Protein AF-A0A959L5T8-F1 (afdb_monomer_lite)

Secondary structure (DSSP, 8-state):
---HHHHHHHHHHHHHHHHHHHHHHHHHTS----HHHHHHHHHHHHHHHHHHHHHHHHHHT--HHHHHHHHHHHHHHHHHHHHH-

pLDDT: mean 89.98, std 6.52, range [57.09, 97.19]

Structure (mmCIF, N/CA/C/O backbone):
data_AF-A0A959L5T8-F1
#
_entry.id  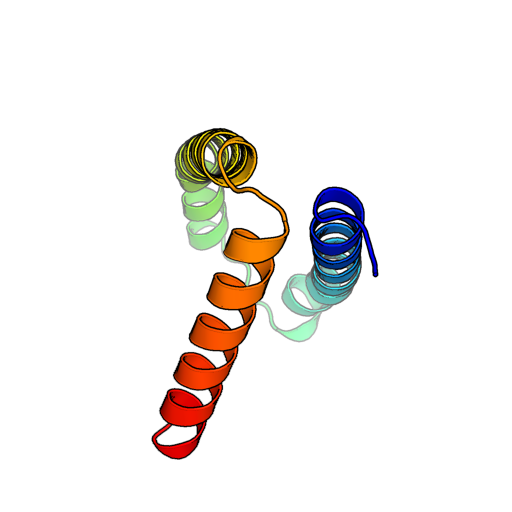 AF-A0A959L5T8-F1
#
loop_
_atom_site.group_PDB
_atom_site.id
_atom_site.type_symbol
_atom_site.label_atom_id
_atom_site.label_alt_id
_atom_site.label_comp_id
_atom_site.label_asym_id
_atom_site.label_entity_id
_atom_site.label_seq_id
_atom_site.pdbx_PDB_ins_code
_atom_site.Cartn_x
_atom_site.Cartn_y
_atom_site.Cartn_z
_atom_site.occupancy
_atom_site.B_iso_or_equiv
_atom_site.auth_seq_id
_atom_site.auth_comp_id
_atom_site.auth_asym_id
_atom_site.auth_atom_id
_atom_site.pdbx_PDB_model_num
ATOM 1 N N . HIS A 1 1 ? -0.438 -4.157 22.395 1.00 57.09 1 HIS A N 1
ATOM 2 C CA . HIS A 1 1 ? -1.561 -3.904 21.470 1.00 57.09 1 HIS A CA 1
ATOM 3 C C . HIS A 1 1 ? -1.207 -2.677 20.650 1.00 57.09 1 HIS A C 1
ATOM 5 O O . HIS A 1 1 ? -1.062 -1.622 21.247 1.00 57.09 1 HIS A O 1
ATOM 11 N N . LEU A 1 2 ? -0.972 -2.821 19.341 1.00 64.94 2 LEU A N 1
ATOM 12 C CA . LEU A 1 2 ? -0.736 -1.666 18.472 1.00 64.94 2 LEU A CA 1
ATOM 13 C C . LEU A 1 2 ? -2.100 -1.078 18.071 1.00 64.94 2 LEU A C 1
ATOM 15 O O . LEU A 1 2 ? -2.971 -1.863 17.678 1.00 64.94 2 LEU A O 1
ATOM 19 N N . PRO A 1 3 ? -2.312 0.244 18.173 1.00 81.75 3 PRO A N 1
ATOM 20 C CA . PRO A 1 3 ? -3.492 0.892 17.614 1.00 81.75 3 PRO A CA 1
ATOM 21 C C . PRO A 1 3 ? -3.640 0.553 16.126 1.00 81.75 3 PRO A C 1
ATOM 23 O O . PRO A 1 3 ? -2.642 0.490 15.401 1.00 81.75 3 PRO A O 1
ATOM 26 N N . LYS A 1 4 ? -4.879 0.348 15.667 1.00 80.88 4 LYS A N 1
ATOM 27 C CA . LYS A 1 4 ? -5.230 0.031 14.269 1.00 80.88 4 LYS A CA 1
ATOM 28 C C . LYS A 1 4 ? -4.481 0.900 13.260 1.00 80.88 4 LYS A C 1
ATOM 30 O O . LYS A 1 4 ? -3.891 0.380 12.317 1.00 80.88 4 LYS A O 1
ATOM 35 N N . ASP A 1 5 ? -4.472 2.206 13.492 1.00 84.12 5 ASP A N 1
ATOM 36 C CA . ASP A 1 5 ? -3.932 3.171 12.535 1.00 84.12 5 ASP A CA 1
ATOM 37 C C . ASP A 1 5 ? -2.409 3.055 12.409 1.00 84.12 5 ASP A C 1
ATOM 39 O O . ASP A 1 5 ? -1.870 3.152 11.310 1.00 84.12 5 ASP A O 1
ATOM 43 N N . GLN A 1 6 ? -1.713 2.754 13.513 1.00 86.75 6 GLN A N 1
ATOM 44 C CA . GLN A 1 6 ? -0.272 2.494 13.487 1.0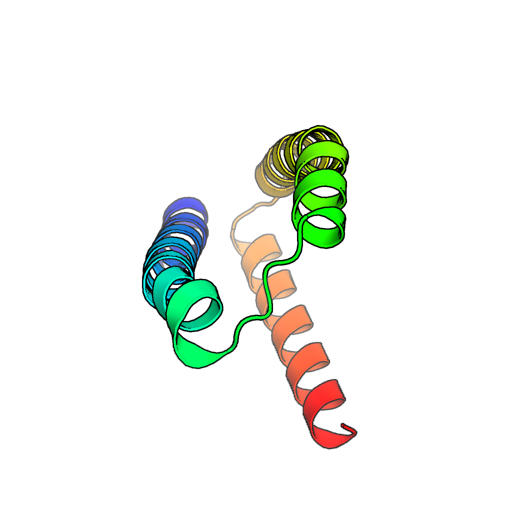0 86.75 6 GLN A CA 1
ATOM 45 C C . GLN A 1 6 ? 0.037 1.192 12.746 1.00 86.75 6 GLN A C 1
ATOM 47 O O . GLN A 1 6 ? 0.955 1.158 11.937 1.00 86.75 6 GLN A O 1
ATOM 52 N N . PHE A 1 7 ? -0.756 0.137 12.959 1.00 86.00 7 PHE A N 1
ATOM 53 C CA . PHE A 1 7 ? -0.571 -1.135 12.255 1.00 86.00 7 PHE A CA 1
ATOM 54 C C . PHE A 1 7 ? -0.745 -0.980 10.736 1.00 86.00 7 PHE A C 1
ATOM 56 O O . PHE A 1 7 ? 0.096 -1.440 9.962 1.00 86.00 7 PHE A O 1
ATOM 63 N N . ILE A 1 8 ? -1.807 -0.292 10.309 1.00 87.62 8 ILE A N 1
ATOM 64 C CA . ILE A 1 8 ? -2.072 -0.013 8.891 1.00 87.62 8 ILE A CA 1
ATOM 65 C C . ILE A 1 8 ? -0.984 0.897 8.312 1.00 87.62 8 ILE A C 1
ATOM 67 O O . ILE A 1 8 ? -0.451 0.616 7.238 1.00 87.62 8 ILE A O 1
ATOM 71 N N . GLY A 1 9 ? -0.619 1.958 9.035 1.00 87.81 9 GLY A N 1
ATOM 72 C CA . GLY A 1 9 ? 0.382 2.932 8.608 1.00 87.81 9 GLY A CA 1
ATOM 73 C C . GLY A 1 9 ? 1.771 2.322 8.434 1.00 87.81 9 GLY A C 1
ATOM 74 O O . GLY A 1 9 ? 2.411 2.553 7.409 1.00 87.81 9 GLY A O 1
ATOM 75 N N . THR A 1 10 ? 2.233 1.498 9.379 1.00 91.31 10 THR A N 1
ATOM 76 C CA . THR A 1 10 ? 3.529 0.811 9.261 1.00 91.31 10 THR A CA 1
ATOM 77 C C . THR A 1 10 ? 3.548 -0.133 8.063 1.00 91.31 10 THR A C 1
ATOM 79 O O . THR A 1 10 ? 4.529 -0.141 7.322 1.00 91.31 10 THR A O 1
ATOM 82 N N . GLY A 1 11 ? 2.463 -0.877 7.822 1.00 90.38 11 GLY A N 1
ATOM 83 C CA . GLY A 1 11 ? 2.334 -1.713 6.628 1.00 90.38 11 GLY A CA 1
ATOM 84 C C . GLY A 1 11 ? 2.410 -0.895 5.336 1.00 90.38 11 GLY A C 1
ATOM 85 O O . GLY A 1 11 ? 3.169 -1.241 4.432 1.00 90.38 11 GLY A O 1
ATOM 86 N N . ALA A 1 12 ? 1.688 0.227 5.265 1.00 91.62 12 ALA A N 1
ATOM 87 C CA . ALA A 1 12 ? 1.708 1.113 4.102 1.00 91.62 12 ALA A CA 1
ATOM 88 C C . ALA A 1 12 ? 3.113 1.673 3.822 1.00 91.62 12 ALA A C 1
ATOM 90 O O . ALA A 1 12 ? 3.598 1.576 2.693 1.00 91.62 12 ALA A O 1
ATOM 91 N N . TRP A 1 13 ? 3.798 2.189 4.847 1.00 94.25 13 TRP A N 1
ATOM 92 C CA . TRP A 1 13 ? 5.175 2.676 4.723 1.00 94.25 13 TRP A CA 1
ATOM 93 C C . TRP A 1 13 ? 6.150 1.572 4.307 1.00 94.25 13 TRP A C 1
ATOM 95 O O . TRP A 1 13 ? 6.979 1.787 3.424 1.00 94.25 13 TRP A O 1
ATOM 105 N N . PHE A 1 14 ? 6.024 0.378 4.887 1.00 94.88 14 PHE A N 1
ATOM 106 C CA . PHE A 1 14 ? 6.856 -0.773 4.542 1.00 94.88 14 PHE A CA 1
ATOM 107 C C . PHE A 1 14 ? 6.726 -1.146 3.059 1.00 94.88 14 PHE A C 1
ATOM 109 O O . PHE A 1 14 ? 7.729 -1.234 2.347 1.00 94.88 14 PHE A O 1
ATOM 116 N N . PHE A 1 15 ? 5.495 -1.298 2.560 1.00 93.19 15 PHE A N 1
ATOM 117 C CA . PHE A 1 15 ? 5.268 -1.616 1.150 1.00 93.19 15 PHE A CA 1
ATOM 118 C C . PHE A 1 15 ? 5.669 -0.474 0.216 1.00 93.19 15 PHE A C 1
ATOM 120 O O . PHE A 1 15 ? 6.169 -0.748 -0.873 1.00 93.19 15 PHE A O 1
ATOM 127 N N . LEU A 1 16 ? 5.504 0.788 0.616 1.00 94.62 16 LEU A N 1
ATOM 128 C CA . LEU A 1 16 ? 5.955 1.930 -0.181 1.00 94.62 16 LEU A CA 1
ATOM 129 C C . LEU A 1 16 ? 7.474 1.899 -0.391 1.00 94.62 16 LEU A C 1
ATOM 131 O O . LEU A 1 16 ? 7.936 2.036 -1.525 1.00 94.62 16 LEU A O 1
ATOM 135 N N . ILE A 1 17 ? 8.240 1.677 0.680 1.00 96.62 17 ILE A N 1
ATOM 136 C CA . ILE A 1 17 ? 9.705 1.611 0.623 1.00 96.62 17 ILE A CA 1
ATOM 137 C C . ILE A 1 17 ? 10.142 0.439 -0.259 1.00 96.62 17 ILE A C 1
ATOM 139 O O . ILE A 1 17 ? 10.947 0.621 -1.172 1.00 96.62 17 ILE A O 1
ATOM 143 N N . ILE A 1 18 ? 9.566 -0.749 -0.046 1.00 95.88 18 ILE A N 1
ATOM 144 C CA . ILE A 1 18 ? 9.910 -1.944 -0.827 1.00 95.88 18 ILE A CA 1
ATOM 145 C C . ILE A 1 18 ? 9.587 -1.759 -2.307 1.00 95.88 18 ILE A C 1
ATOM 147 O O . ILE A 1 18 ? 10.411 -2.089 -3.156 1.00 95.88 18 ILE A O 1
ATOM 151 N N . ASN A 1 19 ? 8.404 -1.243 -2.638 1.00 93.62 19 ASN A N 1
ATOM 152 C CA . ASN A 1 19 ? 8.015 -1.056 -4.034 1.00 93.62 19 ASN A CA 1
ATOM 153 C C . ASN A 1 19 ? 8.848 0.036 -4.714 1.00 93.62 19 ASN A C 1
ATOM 155 O O . ASN A 1 19 ? 9.273 -0.154 -5.852 1.00 93.62 19 ASN A O 1
ATOM 159 N N . THR A 1 20 ? 9.161 1.126 -4.009 1.00 94.00 20 THR A N 1
ATOM 160 C CA . THR A 1 20 ? 10.068 2.168 -4.519 1.00 94.00 20 THR A CA 1
ATOM 161 C C . THR A 1 20 ? 11.456 1.600 -4.794 1.00 94.00 20 THR A C 1
ATOM 163 O O . THR A 1 20 ? 12.025 1.857 -5.849 1.00 94.00 20 THR A O 1
ATOM 166 N N . PHE A 1 21 ? 11.980 0.764 -3.896 1.00 95.31 21 PHE A N 1
ATOM 167 C CA . PHE A 1 21 ? 13.258 0.088 -4.108 1.00 95.31 21 PHE A CA 1
ATOM 168 C C . PHE A 1 21 ? 13.218 -0.910 -5.277 1.00 95.31 21 PHE A C 1
ATOM 170 O O . PHE A 1 21 ? 14.209 -1.064 -5.985 1.00 95.31 21 PHE A O 1
ATOM 177 N N . LYS A 1 22 ? 12.078 -1.568 -5.521 1.00 89.38 22 LYS A N 1
ATOM 178 C CA . LYS A 1 22 ? 11.891 -2.488 -6.658 1.00 89.38 22 LYS A CA 1
ATOM 179 C C . LYS A 1 22 ? 11.784 -1.777 -8.006 1.00 89.38 22 LYS A C 1
ATOM 181 O O . LYS A 1 22 ? 12.141 -2.361 -9.028 1.00 89.38 22 LYS A O 1
ATOM 186 N N . PHE A 1 23 ? 11.292 -0.543 -8.026 1.00 91.00 23 PHE A N 1
ATOM 187 C CA . PHE A 1 23 ? 11.025 0.191 -9.262 1.00 91.00 23 PHE A CA 1
ATOM 188 C C . PHE A 1 23 ? 12.257 0.334 -10.187 1.00 91.00 23 PHE A C 1
ATOM 190 O O . PHE A 1 23 ? 12.127 0.024 -11.374 1.00 91.00 23 PHE A O 1
ATOM 197 N N . PRO A 1 24 ? 13.466 0.678 -9.690 1.00 88.44 24 PRO A N 1
ATOM 198 C CA . PRO A 1 24 ? 14.691 0.657 -10.488 1.00 88.44 24 PRO A CA 1
ATOM 199 C C . PRO A 1 24 ? 14.937 -0.671 -11.212 1.00 88.44 24 PRO A C 1
ATOM 201 O O . PRO A 1 24 ? 15.307 -0.660 -12.381 1.00 88.44 24 PRO A O 1
ATOM 204 N N . PHE A 1 25 ? 14.686 -1.817 -10.572 1.00 91.62 25 PHE A N 1
ATOM 205 C CA . PHE A 1 25 ? 14.904 -3.133 -11.188 1.00 91.62 25 PHE A CA 1
ATOM 206 C C . PHE A 1 25 ? 13.931 -3.404 -12.339 1.00 91.62 25 PHE A C 1
ATOM 208 O O . PHE A 1 25 ? 14.338 -3.940 -13.370 1.00 91.62 25 PHE A O 1
ATOM 215 N N . HIS A 1 26 ? 12.672 -2.974 -12.209 1.00 88.12 26 HIS A N 1
ATOM 216 C CA . HIS A 1 26 ? 11.688 -3.057 -13.294 1.00 88.12 26 HIS A CA 1
ATOM 217 C C . HIS A 1 26 ? 12.100 -2.262 -14.534 1.00 88.12 26 HIS A C 1
ATOM 219 O O . HIS A 1 26 ? 11.842 -2.701 -15.658 1.00 88.12 26 HIS A O 1
ATOM 225 N N . PHE A 1 27 ? 12.753 -1.117 -14.329 1.00 84.25 27 PHE A N 1
ATOM 226 C CA . PHE A 1 27 ? 13.220 -0.259 -15.411 1.00 84.25 27 PHE A CA 1
ATOM 227 C C . PHE A 1 27 ? 14.550 -0.739 -16.019 1.00 84.25 27 PHE A C 1
ATOM 229 O O . PHE A 1 27 ? 14.663 -0.843 -17.238 1.00 84.25 27 PHE A O 1
ATOM 236 N N . LEU A 1 28 ? 15.542 -1.050 -15.176 1.00 86.50 28 LEU A N 1
ATOM 237 C CA . LEU A 1 28 ? 16.934 -1.297 -15.581 1.00 86.50 28 LEU A CA 1
ATOM 238 C C . LEU A 1 28 ? 17.231 -2.755 -15.943 1.00 86.50 28 LEU A C 1
ATOM 240 O O . LEU A 1 28 ? 18.025 -2.993 -16.845 1.00 86.50 28 LEU A O 1
ATOM 244 N N . VAL A 1 29 ? 16.649 -3.717 -15.220 1.00 90.50 29 VAL A N 1
ATOM 245 C CA . VAL A 1 29 ? 17.020 -5.142 -15.323 1.00 90.50 29 VAL A CA 1
ATOM 246 C C . VAL A 1 29 ? 15.940 -5.946 -16.037 1.00 90.50 29 VAL A C 1
ATOM 248 O O . VAL A 1 29 ? 16.243 -6.784 -16.880 1.00 90.50 29 VAL A O 1
ATOM 251 N N . TRP A 1 30 ? 14.670 -5.704 -15.706 1.00 87.81 30 TRP A N 1
ATOM 252 C CA . TRP A 1 30 ? 13.557 -6.510 -16.216 1.00 87.81 30 TRP A CA 1
ATOM 253 C C . TRP A 1 30 ? 12.874 -5.944 -17.462 1.00 87.81 30 TRP A C 1
ATOM 255 O O . TRP A 1 30 ? 12.061 -6.652 -18.046 1.00 87.81 30 TRP A O 1
ATOM 265 N N . HIS A 1 31 ? 13.152 -4.696 -17.855 1.00 83.25 31 HIS A N 1
ATOM 266 C CA . HIS A 1 31 ? 12.575 -4.036 -19.040 1.00 83.25 31 HIS A CA 1
ATOM 267 C C . HIS A 1 31 ? 11.052 -4.233 -19.201 1.00 83.25 31 HIS A C 1
ATOM 269 O O . HIS A 1 31 ? 10.531 -4.367 -20.306 1.00 83.25 31 HIS A O 1
ATOM 275 N N . THR A 1 32 ? 10.318 -4.261 -18.086 1.00 83.25 32 THR A N 1
ATOM 276 C CA . THR A 1 32 ? 8.874 -4.574 -18.067 1.00 83.25 32 THR A CA 1
ATOM 277 C C . THR A 1 32 ? 7.996 -3.339 -18.269 1.00 83.25 32 THR A C 1
ATOM 279 O O . THR A 1 32 ? 6.787 -3.459 -18.456 1.00 83.25 32 THR A O 1
ATOM 282 N N . ILE A 1 33 ? 8.594 -2.144 -18.262 1.00 83.12 33 ILE A N 1
ATOM 283 C CA . ILE A 1 33 ? 7.895 -0.872 -18.448 1.00 83.12 33 ILE A CA 1
ATOM 284 C C . ILE A 1 33 ? 7.860 -0.533 -19.943 1.00 83.12 33 ILE A C 1
ATOM 286 O O . ILE A 1 33 ? 8.859 -0.122 -20.528 1.00 83.12 33 ILE A O 1
ATOM 290 N N . THR A 1 34 ? 6.687 -0.685 -20.555 1.00 86.31 34 THR A N 1
ATOM 291 C CA . THR A 1 34 ? 6.398 -0.278 -21.942 1.00 86.31 34 THR A CA 1
ATOM 292 C C . THR A 1 34 ? 5.506 0.966 -21.972 1.00 86.31 34 THR A C 1
ATOM 294 O O . THR A 1 34 ? 4.768 1.224 -21.017 1.00 86.31 34 THR A O 1
ATOM 297 N N . LEU A 1 35 ? 5.496 1.715 -23.084 1.00 87.38 35 LEU A N 1
ATOM 298 C CA . LEU A 1 35 ? 4.591 2.865 -23.266 1.00 87.38 35 LEU A CA 1
ATOM 299 C C . LEU A 1 35 ? 3.117 2.492 -23.038 1.00 87.38 35 LEU A C 1
ATOM 301 O O . LEU A 1 35 ? 2.398 3.225 -22.368 1.00 87.38 35 LEU A O 1
ATOM 305 N N . SER A 1 36 ? 2.690 1.315 -23.510 1.00 88.31 36 SER A N 1
ATOM 306 C CA . SER A 1 36 ? 1.327 0.813 -23.293 1.00 88.31 36 SER A CA 1
ATOM 307 C C . SER A 1 36 ? 1.024 0.590 -21.805 1.00 88.31 36 SER A C 1
ATOM 309 O O . SER A 1 36 ? -0.003 1.059 -21.310 1.00 88.31 36 SER A O 1
ATOM 311 N N . SER A 1 37 ? 1.944 -0.042 -21.062 1.00 88.44 37 SER A N 1
ATOM 312 C CA . SER A 1 37 ? 1.781 -0.227 -19.613 1.00 88.44 37 SER A CA 1
ATOM 313 C C . SER A 1 37 ? 1.726 1.103 -18.852 1.00 88.44 37 SER A C 1
ATOM 315 O O . SER A 1 37 ? 0.972 1.233 -17.890 1.00 88.44 37 SER A O 1
ATOM 317 N N . LEU A 1 38 ? 2.466 2.121 -19.306 1.00 88.56 38 LEU A N 1
ATOM 318 C CA . LEU A 1 38 ? 2.467 3.446 -18.691 1.00 88.56 38 LEU A CA 1
ATOM 319 C C . LEU A 1 38 ? 1.123 4.160 -18.884 1.00 88.56 38 LEU A C 1
ATOM 321 O O . LEU A 1 38 ? 0.572 4.693 -17.921 1.00 88.56 38 LEU A O 1
ATOM 325 N N . THR A 1 39 ? 0.563 4.128 -20.095 1.00 92.31 39 THR A N 1
ATOM 326 C CA . THR A 1 39 ? -0.765 4.696 -20.375 1.00 92.31 39 THR A CA 1
ATOM 327 C C . THR A 1 39 ? -1.853 4.007 -19.553 1.00 92.31 39 THR A C 1
ATOM 329 O O . THR A 1 39 ? -2.717 4.680 -18.988 1.00 92.31 39 THR A O 1
ATOM 332 N N . LEU A 1 40 ? -1.785 2.679 -19.434 1.00 93.50 40 LEU A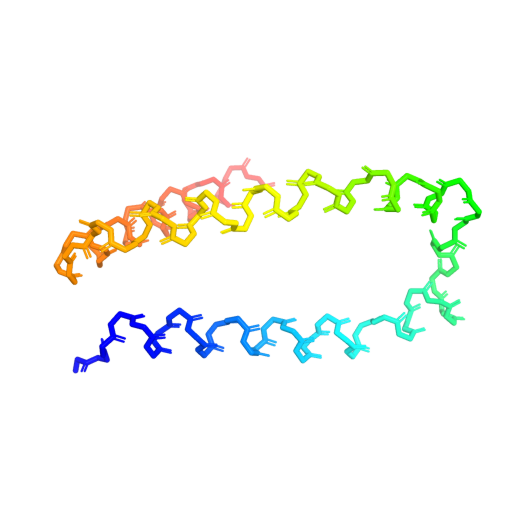 N 1
ATOM 333 C CA . LEU A 1 40 ? -2.722 1.901 -18.625 1.00 93.50 40 LEU A CA 1
ATOM 334 C C . LEU A 1 40 ? -2.626 2.291 -17.141 1.00 93.50 40 LEU A C 1
ATOM 336 O O . LEU A 1 40 ? -3.651 2.568 -16.519 1.00 93.50 40 LEU A O 1
ATOM 340 N N . ASN A 1 41 ? -1.410 2.420 -16.598 1.00 90.75 41 ASN A N 1
ATOM 341 C CA . ASN A 1 41 ? -1.192 2.877 -15.223 1.00 90.75 41 ASN A CA 1
ATOM 342 C C . ASN A 1 41 ? -1.790 4.270 -14.969 1.00 90.75 41 ASN A C 1
ATOM 344 O O . ASN A 1 41 ? -2.462 4.463 -13.958 1.00 90.75 41 ASN A O 1
ATOM 348 N N . ILE A 1 42 ? -1.603 5.223 -15.890 1.00 93.69 42 ILE A N 1
ATOM 349 C CA . ILE A 1 42 ? -2.181 6.574 -15.774 1.00 93.69 42 ILE A CA 1
ATOM 350 C C . ILE A 1 42 ? -3.715 6.514 -15.780 1.00 93.69 42 ILE A C 1
ATOM 352 O O . ILE A 1 42 ? -4.359 7.159 -14.954 1.00 93.69 42 ILE A O 1
ATOM 356 N N . CYS A 1 43 ? -4.310 5.704 -16.660 1.00 95.50 43 CYS A N 1
ATOM 357 C CA . CYS A 1 43 ? -5.761 5.506 -16.708 1.00 95.50 43 CYS A CA 1
ATOM 358 C C . CYS A 1 43 ? -6.313 4.874 -15.415 1.00 95.50 43 CYS A C 1
ATOM 360 O O . CYS A 1 43 ? -7.437 5.170 -15.010 1.00 95.50 43 CYS A O 1
ATOM 362 N N . MET A 1 44 ? -5.512 4.055 -14.727 1.00 95.38 44 MET A N 1
ATOM 363 C CA . MET A 1 44 ? -5.879 3.458 -13.441 1.00 95.38 44 MET A CA 1
ATOM 364 C C . MET A 1 44 ? -5.755 4.410 -12.246 1.00 95.38 44 MET A C 1
ATOM 366 O O . MET A 1 44 ? -6.396 4.155 -11.228 1.00 95.38 44 MET A O 1
ATOM 370 N N . VAL A 1 45 ? -5.008 5.517 -12.341 1.00 95.56 45 VAL A N 1
ATOM 371 C CA . VAL A 1 45 ? -4.870 6.508 -11.251 1.00 95.56 45 VAL A CA 1
ATOM 372 C C . VAL A 1 45 ? -6.216 6.933 -10.639 1.00 95.56 45 VAL A C 1
ATOM 374 O O . VAL A 1 45 ? -6.337 6.851 -9.415 1.00 95.56 45 VAL A O 1
ATOM 377 N N . PRO A 1 46 ? -7.249 7.342 -11.407 1.00 94.38 46 PRO A N 1
ATOM 378 C CA . PRO A 1 46 ? -8.547 7.700 -10.828 1.00 94.38 46 PRO A CA 1
ATOM 379 C C . PRO A 1 46 ? -9.222 6.527 -10.108 1.00 94.38 46 PRO A C 1
ATOM 381 O O . PRO A 1 46 ? -9.814 6.719 -9.048 1.00 94.38 46 PRO A O 1
ATOM 384 N N . VAL A 1 47 ? -9.101 5.308 -10.636 1.00 96.50 47 VAL A N 1
ATOM 385 C CA . VAL A 1 47 ? -9.661 4.101 -10.009 1.00 96.50 47 VAL A CA 1
ATOM 386 C C . VAL A 1 47 ? -8.953 3.804 -8.685 1.00 96.50 47 VAL A C 1
ATOM 388 O O . VAL A 1 47 ? -9.612 3.520 -7.686 1.00 96.50 47 VAL A O 1
ATOM 391 N N . ILE A 1 48 ? -7.624 3.934 -8.648 1.00 94.94 48 ILE A N 1
ATOM 392 C CA . ILE A 1 48 ? -6.816 3.777 -7.432 1.00 94.94 48 ILE A CA 1
ATOM 393 C C . ILE A 1 48 ? -7.186 4.847 -6.403 1.00 94.94 48 ILE A C 1
ATOM 395 O O . ILE A 1 48 ? -7.377 4.519 -5.234 1.00 94.94 48 ILE A O 1
ATOM 399 N N . ALA A 1 49 ? -7.333 6.106 -6.823 1.00 95.56 49 ALA A N 1
ATOM 400 C CA . ALA A 1 49 ? -7.735 7.195 -5.938 1.00 95.56 49 ALA A CA 1
ATOM 401 C C . ALA A 1 49 ? -9.121 6.934 -5.327 1.00 95.56 49 ALA A C 1
ATOM 403 O O . ALA A 1 49 ? -9.281 7.015 -4.109 1.00 95.56 49 ALA A O 1
ATOM 404 N N . LEU A 1 50 ? -10.104 6.543 -6.145 1.00 97.19 50 LEU A N 1
ATOM 405 C CA . LEU A 1 50 ? -11.435 6.161 -5.666 1.00 97.19 50 LEU A CA 1
ATOM 406 C C . LEU A 1 50 ? -11.365 4.991 -4.678 1.00 97.19 50 LEU A C 1
ATOM 408 O O . LEU A 1 50 ? -11.945 5.071 -3.595 1.00 97.19 50 LEU A O 1
ATOM 412 N N . GLY A 1 51 ? -10.621 3.935 -5.015 1.00 95.25 51 GLY A N 1
ATOM 413 C CA . GLY A 1 51 ? -10.414 2.783 -4.138 1.00 95.25 51 GLY A CA 1
ATOM 414 C C . GLY A 1 51 ? -9.747 3.155 -2.812 1.00 95.25 51 GLY A C 1
ATOM 415 O O . GLY A 1 51 ? -10.160 2.665 -1.762 1.00 95.25 51 GLY A O 1
ATOM 416 N N . PHE A 1 52 ? -8.774 4.068 -2.835 1.00 93.19 52 PHE A N 1
ATOM 417 C CA . PHE A 1 52 ? -8.105 4.584 -1.642 1.00 93.19 52 PHE A CA 1
ATOM 418 C C . PHE A 1 52 ? -9.085 5.312 -0.716 1.00 93.19 52 PHE A C 1
ATOM 420 O O . PHE A 1 52 ? -9.190 4.955 0.458 1.00 93.19 52 PHE A O 1
ATOM 427 N N . PHE A 1 53 ? -9.853 6.278 -1.231 1.00 95.38 53 PHE A N 1
ATOM 428 C CA . PHE A 1 53 ? -10.831 7.009 -0.416 1.00 95.38 53 PHE A CA 1
ATOM 429 C C . PHE A 1 53 ? -11.924 6.092 0.133 1.00 95.38 53 PHE A C 1
ATOM 431 O O . PHE A 1 53 ? -12.277 6.184 1.312 1.00 95.38 53 PHE A O 1
ATOM 438 N N . LEU A 1 54 ? -12.425 5.171 -0.695 1.00 95.75 54 LEU A N 1
ATOM 439 C CA . LEU A 1 54 ? -13.411 4.181 -0.276 1.00 95.75 54 LEU A CA 1
ATOM 440 C C . LEU A 1 54 ? -12.846 3.274 0.830 1.00 95.75 54 LEU A C 1
ATOM 442 O O . LEU A 1 54 ? -13.513 3.033 1.836 1.00 95.75 54 LEU A O 1
ATOM 446 N N . GLY A 1 55 ? -11.601 2.821 0.679 1.00 90.31 55 GLY A N 1
ATOM 447 C CA . GLY A 1 55 ? -10.896 2.006 1.664 1.00 90.31 55 GLY A CA 1
ATOM 448 C C . GLY A 1 55 ? -10.731 2.725 3.001 1.00 90.31 55 GLY A C 1
ATOM 449 O O . GLY A 1 55 ? -11.096 2.168 4.037 1.00 90.31 55 GLY A O 1
ATOM 450 N N . VAL A 1 56 ? -10.267 3.980 2.986 1.00 90.38 56 VAL A N 1
ATOM 451 C CA . VAL A 1 56 ? -10.138 4.817 4.194 1.00 90.38 56 VAL A CA 1
ATOM 452 C C . VAL A 1 56 ? -11.493 4.990 4.887 1.00 90.38 56 VAL A C 1
ATOM 454 O O . VAL A 1 56 ? -11.591 4.800 6.101 1.00 90.38 56 VAL A O 1
ATOM 457 N N . TYR A 1 57 ? -12.554 5.275 4.127 1.00 91.94 57 TYR A N 1
ATOM 458 C CA . TYR A 1 57 ? -13.908 5.418 4.668 1.00 91.94 57 TYR A CA 1
ATOM 459 C C . TYR A 1 57 ? -14.412 4.134 5.341 1.00 91.94 57 TYR A C 1
ATOM 461 O O . TYR A 1 57 ? -14.956 4.177 6.448 1.00 91.94 57 TYR A O 1
ATOM 469 N N . ILE A 1 58 ? -14.220 2.982 4.693 1.00 90.50 58 ILE A N 1
ATOM 470 C CA . ILE A 1 58 ? -14.660 1.685 5.217 1.00 90.50 58 ILE A CA 1
ATOM 471 C C . 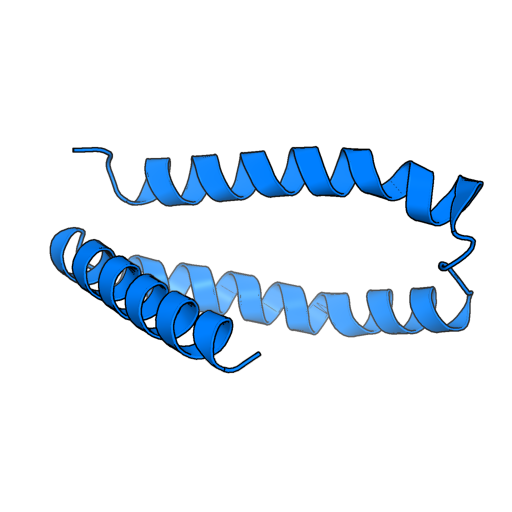ILE A 1 58 ? -13.867 1.327 6.476 1.00 90.50 58 ILE A C 1
ATOM 473 O O . ILE A 1 58 ? -14.474 1.024 7.503 1.00 90.50 58 ILE A O 1
ATOM 477 N N . VAL A 1 59 ? -12.534 1.405 6.433 1.00 86.69 59 VAL A N 1
ATOM 478 C CA . VAL A 1 59 ? -11.647 1.078 7.565 1.00 86.69 59 VAL A CA 1
ATOM 479 C C . VAL A 1 59 ? -11.909 1.982 8.772 1.00 86.69 59 VAL A C 1
ATOM 481 O O . VAL A 1 59 ? -11.871 1.514 9.916 1.00 86.69 59 VAL A O 1
ATOM 484 N N . GLY A 1 60 ? -12.257 3.250 8.540 1.00 85.88 60 GLY A N 1
ATOM 485 C CA . GLY A 1 60 ? -12.662 4.183 9.591 1.00 85.88 60 GLY A CA 1
ATOM 486 C C . GLY A 1 60 ? -13.848 3.685 10.429 1.00 85.88 60 GLY A C 1
ATOM 487 O O . GLY A 1 60 ? -13.896 3.948 11.629 1.00 85.88 60 GLY A O 1
ATOM 488 N N . LYS A 1 61 ? -14.760 2.887 9.852 1.00 87.31 61 LYS A N 1
ATOM 489 C CA . LYS A 1 61 ? -15.920 2.319 10.568 1.00 87.31 61 LYS A CA 1
ATOM 490 C C . LYS A 1 61 ? -15.600 1.082 11.413 1.00 87.31 61 LYS A C 1
ATOM 492 O O . LYS A 1 61 ? -16.443 0.646 12.200 1.00 87.31 61 LYS A O 1
ATOM 497 N N . PHE A 1 62 ? -14.418 0.485 11.266 1.00 83.25 62 PHE A N 1
ATOM 498 C CA . PHE A 1 62 ? -14.049 -0.711 12.023 1.00 83.25 62 PHE A CA 1
ATOM 499 C C . PHE A 1 62 ? -13.520 -0.336 13.412 1.00 83.25 62 PHE A C 1
ATOM 501 O O . PHE A 1 62 ? -12.584 0.451 13.555 1.00 83.25 62 PHE A O 1
ATOM 508 N N . ASN A 1 63 ? -14.085 -0.971 14.443 1.00 83.38 63 ASN A N 1
ATOM 509 C CA . ASN A 1 63 ? -13.488 -0.986 15.778 1.00 83.38 63 ASN A CA 1
ATOM 510 C C . ASN A 1 63 ? -12.280 -1.945 15.799 1.00 83.38 63 ASN A C 1
ATOM 512 O O . ASN A 1 63 ? -12.305 -2.971 15.110 1.00 83.38 63 ASN A O 1
ATOM 516 N N . ASP A 1 64 ? -11.272 -1.665 16.624 1.00 81.25 64 ASP A N 1
ATOM 517 C CA . ASP A 1 64 ? -9.982 -2.373 16.671 1.00 81.25 64 ASP A CA 1
ATOM 518 C C . ASP A 1 64 ? -10.132 -3.896 16.804 1.00 81.25 64 ASP A C 1
ATOM 520 O O . ASP A 1 64 ? -9.469 -4.671 16.111 1.00 81.25 64 ASP A O 1
ATOM 524 N N . ALA A 1 65 ? -11.074 -4.355 17.635 1.00 84.56 65 ALA A N 1
ATOM 525 C CA . ALA A 1 65 ? -11.343 -5.782 17.818 1.00 84.56 65 ALA A CA 1
ATOM 526 C C . ALA A 1 65 ? -11.883 -6.464 16.545 1.00 84.56 65 ALA A C 1
ATOM 528 O O . ALA A 1 65 ? -11.521 -7.606 16.248 1.00 84.56 65 ALA A O 1
ATOM 529 N N . ARG A 1 66 ? -12.736 -5.769 15.777 1.00 85.25 66 ARG A N 1
ATOM 530 C CA . ARG A 1 66 ? -13.281 -6.266 14.501 1.00 85.25 66 ARG A CA 1
ATOM 531 C C . ARG A 1 66 ? 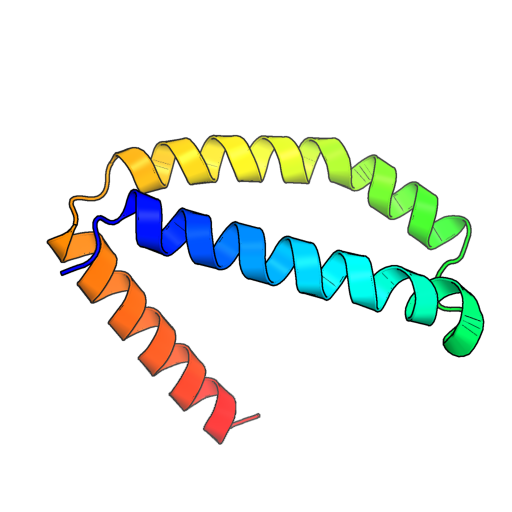-12.212 -6.271 13.419 1.00 85.25 66 ARG A C 1
ATOM 533 O O . ARG A 1 66 ? -12.105 -7.260 12.702 1.00 85.25 66 ARG A O 1
ATOM 540 N N . TYR A 1 67 ? -11.401 -5.216 13.358 1.00 86.69 67 TYR A N 1
ATOM 541 C CA . TYR A 1 67 ? -10.263 -5.140 12.447 1.00 86.69 67 TYR A CA 1
ATOM 542 C C . TYR A 1 67 ? -9.298 -6.315 12.665 1.00 86.69 67 TYR A C 1
ATOM 544 O O . TYR A 1 67 ? -8.932 -7.003 11.715 1.00 86.69 67 TYR A O 1
ATOM 552 N N . ARG A 1 68 ? -8.968 -6.635 13.924 1.00 86.44 68 ARG A N 1
ATOM 553 C CA . ARG A 1 68 ? -8.068 -7.754 14.241 1.00 86.44 68 ARG A CA 1
ATOM 554 C C . ARG A 1 68 ? -8.637 -9.118 13.850 1.00 86.44 68 ARG A C 1
ATOM 556 O O . ARG A 1 68 ? -7.913 -9.942 13.300 1.00 86.44 68 ARG A O 1
ATOM 563 N N . ARG A 1 69 ? -9.923 -9.369 14.127 1.00 89.81 69 ARG A N 1
ATOM 564 C CA . ARG A 1 69 ? -10.589 -10.618 13.709 1.00 89.81 69 ARG A CA 1
ATOM 565 C C . ARG A 1 69 ? -10.627 -10.746 12.190 1.00 89.81 69 ARG A C 1
ATOM 567 O O . ARG A 1 69 ? -10.367 -11.827 11.681 1.00 89.81 69 ARG A O 1
ATOM 574 N N . PHE A 1 70 ? -10.909 -9.649 11.490 1.00 89.94 70 PHE A N 1
ATOM 575 C CA . PHE A 1 70 ? -10.888 -9.612 10.033 1.00 89.94 70 PHE A CA 1
ATOM 576 C C . PHE A 1 70 ? -9.493 -9.924 9.482 1.00 89.94 70 PHE A C 1
ATOM 578 O O . PHE A 1 70 ? -9.368 -10.805 8.638 1.00 89.94 70 PHE A O 1
ATOM 585 N N . ALA A 1 71 ? -8.446 -9.282 10.010 1.00 89.75 71 ALA A N 1
ATOM 586 C CA . ALA A 1 71 ? -7.067 -9.546 9.605 1.00 89.75 71 ALA A CA 1
ATOM 587 C C . ALA A 1 71 ? -6.686 -11.024 9.800 1.00 89.75 71 ALA A C 1
ATOM 589 O O . ALA A 1 71 ? -6.181 -11.642 8.872 1.00 89.75 71 ALA A O 1
ATOM 590 N N . LEU A 1 72 ? -7.007 -11.619 10.958 1.00 92.62 72 LEU A N 1
ATOM 591 C CA . LEU A 1 72 ? -6.760 -13.044 11.226 1.00 92.62 72 LEU A CA 1
ATOM 592 C C . LEU A 1 72 ? -7.508 -13.970 10.256 1.00 92.62 72 LEU A C 1
ATOM 594 O O . LEU A 1 72 ? -6.926 -14.935 9.769 1.00 92.62 72 LEU A O 1
ATOM 598 N N . LEU A 1 73 ? -8.775 -13.668 9.956 1.00 95.81 73 LEU A N 1
ATOM 599 C CA . LEU A 1 73 ? -9.567 -14.411 8.971 1.00 95.81 73 LEU A CA 1
ATOM 600 C C . LEU A 1 73 ? -8.933 -14.344 7.580 1.00 95.81 73 LEU A C 1
ATOM 602 O O . LEU A 1 73 ? -8.759 -15.378 6.943 1.00 95.81 73 LEU A O 1
ATOM 606 N N . MET A 1 74 ? -8.548 -13.146 7.134 1.00 94.19 74 MET A N 1
ATOM 607 C CA . MET A 1 74 ? -7.892 -12.949 5.840 1.00 94.19 74 MET A CA 1
ATOM 608 C C . MET A 1 74 ? -6.547 -13.675 5.769 1.00 94.19 74 MET A C 1
ATOM 610 O O . MET A 1 74 ? -6.263 -14.319 4.764 1.00 94.19 74 MET A O 1
ATOM 614 N N . THR A 1 75 ? -5.743 -13.639 6.835 1.00 94.62 75 THR A N 1
ATOM 615 C CA . THR A 1 75 ? -4.487 -14.399 6.905 1.00 94.62 75 THR A CA 1
ATOM 616 C C . THR A 1 75 ? -4.735 -15.905 6.857 1.00 94.62 75 THR A C 1
ATOM 618 O O . THR A 1 75 ? -4.022 -16.607 6.148 1.00 94.62 75 THR A O 1
ATOM 621 N N . GLY A 1 76 ? -5.759 -16.408 7.554 1.00 97.00 76 GLY A N 1
ATOM 622 C CA . GLY A 1 76 ? -6.140 -17.820 7.496 1.00 97.00 76 GLY A CA 1
ATOM 623 C C . GLY A 1 76 ? -6.564 -18.249 6.091 1.00 97.00 76 GLY A C 1
ATOM 624 O O . GLY A 1 76 ? -6.083 -19.261 5.591 1.00 97.00 76 GLY A O 1
ATOM 625 N N . ILE A 1 77 ? -7.397 -17.446 5.420 1.00 96.81 77 ILE A N 1
ATOM 626 C CA . ILE A 1 77 ? -7.794 -17.688 4.025 1.00 96.81 77 ILE A CA 1
ATOM 627 C C . ILE A 1 77 ? -6.567 -17.679 3.109 1.00 96.81 77 ILE A C 1
ATOM 629 O O . ILE A 1 77 ? -6.399 -18.602 2.321 1.00 96.81 77 ILE A O 1
ATOM 633 N N . ALA A 1 78 ? -5.689 -16.680 3.232 1.00 94.94 78 ALA A N 1
ATOM 634 C CA . ALA A 1 78 ? -4.478 -16.583 2.421 1.00 9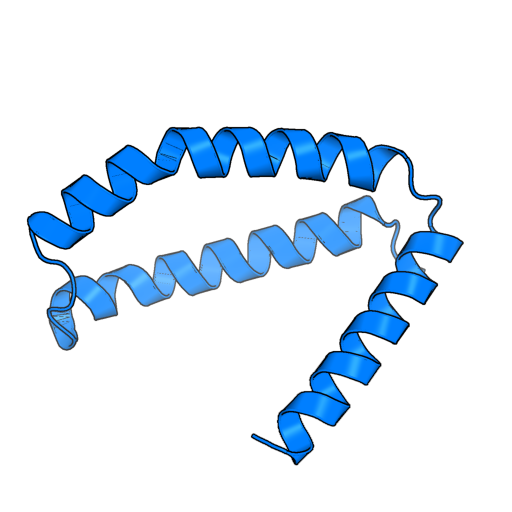4.94 78 ALA A CA 1
ATOM 635 C C . ALA A 1 78 ? -3.552 -17.794 2.617 1.00 94.94 78 ALA A C 1
ATOM 637 O O . ALA A 1 78 ? -3.044 -18.331 1.638 1.00 94.94 78 ALA A O 1
ATOM 638 N N . ALA A 1 79 ? -3.378 -18.259 3.857 1.00 96.81 79 ALA A N 1
ATOM 639 C CA . ALA A 1 79 ? -2.591 -19.452 4.157 1.00 96.81 79 ALA A CA 1
ATOM 640 C C . ALA A 1 79 ? -3.196 -20.714 3.524 1.00 96.81 79 ALA A C 1
ATOM 642 O O . ALA A 1 79 ? -2.465 -21.519 2.960 1.00 96.81 79 ALA A O 1
ATOM 643 N N . ILE A 1 80 ? -4.525 -20.868 3.569 1.00 97.00 80 ILE A N 1
ATOM 644 C CA . ILE A 1 80 ? -5.220 -21.980 2.907 1.00 97.00 80 ILE A CA 1
ATOM 645 C C . ILE A 1 80 ? -5.020 -21.905 1.391 1.00 97.00 80 ILE A C 1
ATOM 647 O O . ILE A 1 80 ? -4.646 -22.903 0.787 1.00 97.00 80 ILE A O 1
ATOM 651 N N . VAL A 1 81 ? -5.226 -20.735 0.779 1.00 96.50 81 VAL A N 1
ATOM 652 C CA . VAL A 1 81 ? -5.019 -20.538 -0.666 1.00 96.50 81 VAL A CA 1
ATOM 653 C C . VAL A 1 81 ? -3.584 -20.891 -1.059 1.00 96.50 81 VAL A C 1
ATOM 655 O O . VAL A 1 81 ? -3.391 -21.607 -2.032 1.00 96.50 81 VAL A O 1
ATOM 658 N N . MET A 1 82 ? -2.595 -20.480 -0.265 1.00 96.31 82 MET A N 1
ATOM 659 C CA . MET A 1 82 ? -1.178 -20.770 -0.503 1.00 96.31 82 MET A CA 1
ATOM 660 C C . MET A 1 82 ? -0.830 -22.267 -0.443 1.00 96.31 82 MET A C 1
ATOM 662 O O . MET A 1 82 ? 0.162 -22.669 -1.030 1.00 96.31 82 MET A O 1
ATOM 666 N N . LEU A 1 83 ? -1.615 -23.100 0.251 1.00 96.12 83 LEU A N 1
ATOM 667 C CA . LEU A 1 83 ? -1.409 -24.557 0.260 1.00 96.12 83 LEU A CA 1
ATOM 668 C C . LEU A 1 83 ? -1.908 -25.241 -1.019 1.00 96.12 83 LEU A C 1
ATOM 670 O O . LEU A 1 83 ? -1.507 -26.369 -1.298 1.00 96.12 83 LEU A O 1
ATOM 674 N N . PHE A 1 84 ? -2.800 -24.586 -1.763 1.00 93.88 84 PHE A N 1
ATOM 675 C CA . PHE A 1 84 ? -3.395 -25.112 -2.993 1.00 93.88 84 PHE A CA 1
ATOM 676 C C . PHE A 1 84 ? -2.915 -24.380 -4.261 1.00 93.88 84 PHE A C 1
ATOM 678 O O . PHE A 1 84 ? -3.352 -24.741 -5.355 1.00 93.88 84 PHE A O 1
ATOM 685 N N . GLN A 1 85 ? -2.051 -23.366 -4.118 1.00 78.31 85 GLN A N 1
ATOM 686 C CA . GLN A 1 85 ? -1.325 -22.686 -5.200 1.00 78.31 85 GLN A CA 1
ATOM 687 C C . GLN A 1 85 ? 0.104 -23.215 -5.297 1.00 78.31 85 GLN A C 1
ATOM 689 O O . GLN A 1 85 ? 0.579 -23.352 -6.445 1.00 78.31 85 GLN A O 1
#

Sequence (85 aa):
HLPKDQFIGTGAWFFLIINTFKFPFHFLVWHTITLSSLTLNICMVPVIALGFFLGVYIVGKFNDARYRRFALLMTGIAAIVMLFQ

Radius of gyration: 16.82 Å; chains: 1; bounding box: 33×33×45 Å

Foldseek 3Di:
DDPPVVVVVVVVVVVVVVVVVCPCCCVPPVVVDDPVVVVVVVVCVVVVVVVVVVVVVVSVPDDPVRVVVVVVVVVVVVVVVVVVD